Protein AF-A0ABD2NUI9-F1 (afdb_monomer)

pLDDT: mean 76.19, std 21.89, range [30.58, 96.62]

Secondary structure (DSSP, 8-state):
-------S-SEEES-------TT------EEE--SSSSEEEEEEEEEETTEEEEEEEEEE-----EEES-GGGGS-----PPTT--------EEE-SSS------GGGGGS-------------------------

Structure (mmCIF, N/CA/C/O backbone):
data_AF-A0ABD2NUI9-F1
#
_entry.id   AF-A0ABD2NUI9-F1
#
loop_
_atom_site.group_PDB
_atom_site.id
_atom_site.type_symbol
_atom_site.label_atom_id
_atom_site.label_alt_id
_atom_site.label_comp_id
_atom_site.label_asym_id
_atom_site.label_entity_id
_atom_site.label_seq_id
_atom_site.pdbx_PDB_ins_code
_atom_site.Cartn_x
_atom_site.Cartn_y
_atom_site.Cartn_z
_atom_site.occupancy
_atom_site.B_iso_or_equiv
_atom_site.auth_seq_id
_atom_site.auth_comp_id
_atom_site.auth_asym_id
_atom_site.auth_atom_id
_atom_site.pdbx_PDB_model_num
ATOM 1 N N . ILE A 1 1 ? -4.954 -14.868 -10.141 1.00 35.78 1 ILE A N 1
ATOM 2 C CA . ILE A 1 1 ? -3.902 -15.764 -10.672 1.00 35.78 1 ILE A CA 1
ATOM 3 C C . ILE A 1 1 ? -2.615 -15.304 -10.017 1.00 35.78 1 ILE A C 1
ATOM 5 O O . ILE A 1 1 ? -2.268 -14.140 -10.150 1.00 35.78 1 ILE A O 1
ATOM 9 N N . GLU A 1 2 ? -2.056 -16.162 -9.170 1.00 42.25 2 GLU A N 1
ATOM 10 C CA . GLU A 1 2 ? -0.893 -15.906 -8.321 1.00 42.25 2 GLU A CA 1
ATOM 11 C C . GLU A 1 2 ? 0.341 -15.597 -9.171 1.00 42.25 2 GLU A C 1
ATOM 13 O O . GLU A 1 2 ? 0.730 -16.421 -9.996 1.00 42.25 2 GLU A O 1
ATOM 18 N N . ASN A 1 3 ? 1.002 -14.464 -8.930 1.00 38.25 3 ASN A N 1
ATOM 19 C CA . ASN A 1 3 ? 2.409 -14.332 -9.289 1.00 38.25 3 ASN A CA 1
ATOM 20 C C . ASN A 1 3 ? 3.242 -14.565 -8.031 1.00 38.25 3 ASN A C 1
ATOM 22 O O . ASN A 1 3 ? 3.321 -13.738 -7.125 1.00 38.25 3 ASN A O 1
ATOM 26 N N . CYS A 1 4 ? 3.793 -15.781 -7.969 1.00 41.84 4 CYS A N 1
ATOM 27 C CA . CYS A 1 4 ? 4.678 -16.272 -6.929 1.00 41.84 4 CYS A CA 1
ATOM 28 C C . CYS A 1 4 ? 5.772 -15.248 -6.601 1.00 41.84 4 CYS A C 1
ATOM 30 O O . CYS A 1 4 ? 6.617 -14.959 -7.451 1.00 41.84 4 CYS A O 1
ATOM 32 N N . LYS A 1 5 ? 5.838 -14.822 -5.332 1.00 43.72 5 LYS A N 1
ATOM 33 C CA . LYS A 1 5 ? 7.076 -14.344 -4.701 1.00 43.72 5 LYS A CA 1
ATOM 34 C C . LYS A 1 5 ? 8.150 -15.428 -4.876 1.00 43.72 5 LYS A C 1
ATOM 36 O O . LYS A 1 5 ? 8.245 -16.364 -4.088 1.00 43.72 5 LYS A O 1
ATOM 41 N N . LYS A 1 6 ? 8.941 -15.334 -5.941 1.00 40.22 6 LYS A N 1
ATOM 42 C CA . LYS A 1 6 ? 10.189 -16.086 -6.124 1.00 40.22 6 LYS A CA 1
ATOM 43 C C . LYS A 1 6 ? 11.338 -15.087 -6.096 1.00 40.22 6 LYS A C 1
ATOM 45 O O . LYS A 1 6 ? 11.953 -14.789 -7.111 1.00 40.22 6 LYS A O 1
ATOM 50 N N . GLY A 1 7 ? 11.585 -14.546 -4.911 1.00 50.47 7 GLY A N 1
ATOM 51 C CA . GLY A 1 7 ? 12.704 -13.660 -4.636 1.00 50.47 7 GLY A CA 1
ATOM 52 C C . GLY A 1 7 ? 12.790 -13.376 -3.143 1.00 50.47 7 GLY A C 1
ATOM 53 O O . GLY A 1 7 ? 11.766 -13.227 -2.484 1.00 50.47 7 GLY A O 1
ATOM 54 N N . THR A 1 8 ? 14.012 -13.332 -2.615 1.00 60.19 8 THR A N 1
ATOM 55 C CA . THR A 1 8 ? 14.329 -12.816 -1.270 1.00 60.19 8 THR A CA 1
ATOM 56 C C . THR A 1 8 ? 14.445 -11.289 -1.254 1.00 60.19 8 THR A C 1
ATOM 58 O O . THR A 1 8 ? 14.823 -10.716 -0.240 1.00 60.19 8 THR A O 1
ATOM 61 N N . SER A 1 9 ? 14.198 -10.641 -2.395 1.00 79.06 9 SER A N 1
ATOM 62 C CA . SER A 1 9 ? 14.204 -9.191 -2.536 1.00 79.06 9 SER A CA 1
ATOM 63 C C . SER A 1 9 ? 12.835 -8.621 -2.175 1.00 79.06 9 SER A C 1
ATOM 65 O O . SER A 1 9 ? 11.799 -9.191 -2.522 1.00 79.06 9 SER A O 1
ATOM 67 N N . GLU A 1 10 ? 12.847 -7.471 -1.504 1.00 88.75 10 GLU A N 1
ATOM 68 C CA . GLU A 1 10 ? 11.640 -6.690 -1.227 1.00 88.75 10 GLU A CA 1
ATOM 69 C C . GLU A 1 10 ? 11.258 -5.769 -2.390 1.00 88.75 10 GLU A C 1
ATOM 71 O O . GLU A 1 10 ? 10.193 -5.153 -2.354 1.00 88.75 10 GLU A O 1
ATOM 76 N N . PHE A 1 11 ? 12.097 -5.694 -3.427 1.00 91.19 11 PHE A N 1
ATOM 77 C CA . PHE A 1 11 ? 11.774 -5.075 -4.703 1.00 91.19 11 PHE A CA 1
ATOM 78 C C . PHE A 1 11 ? 11.427 -6.150 -5.728 1.00 91.19 11 PHE A C 1
ATOM 80 O O . PHE A 1 11 ? 12.137 -7.143 -5.888 1.00 91.19 11 PHE A O 1
ATOM 87 N N . PHE A 1 12 ? 10.345 -5.959 -6.471 1.00 87.69 12 PHE A N 1
ATOM 88 C CA . PHE A 1 12 ? 9.984 -6.896 -7.528 1.00 87.69 12 PHE A CA 1
ATOM 89 C C . PHE A 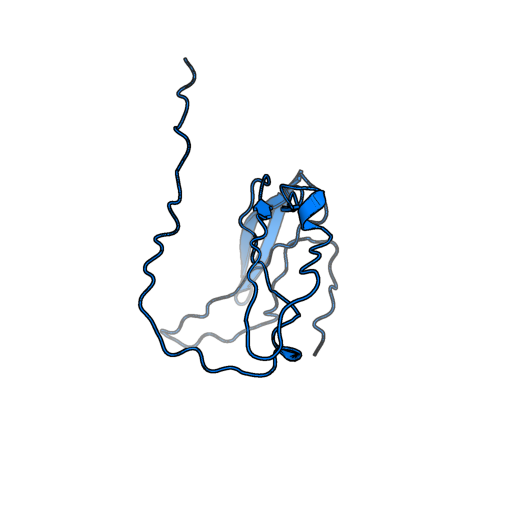1 12 ? 9.357 -6.195 -8.723 1.00 87.69 12 PHE A C 1
ATOM 91 O O . PHE A 1 12 ? 8.766 -5.123 -8.620 1.00 87.69 12 PHE A O 1
ATOM 98 N N . VAL A 1 13 ? 9.516 -6.825 -9.881 1.00 87.50 13 VAL A N 1
ATOM 99 C CA . VAL A 1 13 ? 9.013 -6.363 -11.171 1.00 87.50 13 VAL A CA 1
ATOM 100 C C . VAL A 1 13 ? 8.207 -7.506 -11.762 1.00 87.50 13 VAL A C 1
ATOM 102 O O . VAL A 1 13 ? 8.707 -8.629 -11.836 1.00 87.50 13 VAL A O 1
ATOM 105 N N . ASP A 1 14 ? 6.969 -7.238 -12.173 1.00 84.12 14 ASP A N 1
ATOM 106 C CA . ASP A 1 14 ? 6.107 -8.278 -12.757 1.00 84.12 14 ASP A CA 1
ATOM 107 C C . ASP A 1 14 ? 6.328 -8.461 -14.274 1.00 84.12 14 ASP A C 1
ATOM 109 O O . ASP A 1 14 ? 5.776 -9.347 -14.926 1.00 84.12 14 ASP A O 1
ATOM 113 N N . LEU A 1 15 ? 7.193 -7.635 -14.863 1.00 83.44 15 LEU A N 1
ATOM 114 C CA . LEU A 1 15 ? 7.569 -7.720 -16.265 1.00 83.44 15 LEU A CA 1
ATOM 115 C C . LEU A 1 15 ? 8.811 -8.597 -16.461 1.00 83.44 15 LEU A C 1
ATOM 117 O O . LEU A 1 15 ? 9.911 -8.244 -16.044 1.00 83.44 15 LEU A O 1
ATOM 121 N N . ARG A 1 16 ? 8.649 -9.718 -17.173 1.00 83.50 16 ARG A N 1
ATOM 122 C CA . ARG A 1 16 ? 9.768 -10.619 -17.516 1.00 83.50 16 ARG A CA 1
ATOM 123 C C . ARG A 1 16 ? 10.513 -10.211 -18.788 1.00 83.50 16 ARG A C 1
ATOM 125 O O . ARG A 1 16 ? 11.730 -10.336 -18.852 1.00 83.50 16 ARG A O 1
ATOM 132 N N . SER A 1 17 ? 9.786 -9.752 -19.803 1.00 87.38 17 SER A N 1
ATOM 133 C CA . SER A 1 17 ? 10.327 -9.287 -21.085 1.00 87.38 17 SER A CA 1
ATOM 134 C C . SER A 1 17 ? 9.275 -8.467 -21.826 1.00 87.38 17 SER A C 1
ATOM 136 O O . SER A 1 17 ? 8.087 -8.769 -21.713 1.00 87.38 17 SER A O 1
ATOM 138 N N . ALA A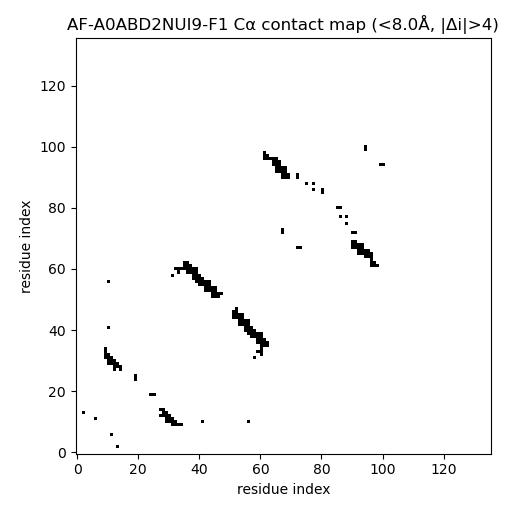 1 18 ? 9.700 -7.491 -22.624 1.00 87.94 18 ALA A N 1
ATOM 139 C CA . ALA A 1 18 ? 8.820 -6.730 -23.506 1.00 87.94 18 ALA A CA 1
ATOM 140 C C . ALA A 1 18 ? 9.528 -6.365 -24.814 1.00 87.94 18 ALA A C 1
ATOM 142 O O . ALA A 1 18 ? 10.740 -6.153 -24.830 1.00 87.94 18 ALA A O 1
ATOM 143 N N . GLU A 1 19 ? 8.752 -6.251 -25.889 1.00 89.94 19 GLU A N 1
ATOM 144 C CA . GLU A 1 19 ? 9.188 -5.667 -27.155 1.00 89.94 19 GLU A CA 1
ATOM 145 C C . GLU A 1 19 ? 8.722 -4.209 -27.228 1.00 89.94 19 GLU A C 1
ATOM 147 O O . GLU A 1 19 ? 7.578 -3.891 -26.896 1.00 89.94 19 GLU A O 1
ATOM 152 N N . VAL A 1 20 ? 9.613 -3.313 -27.655 1.00 90.81 20 VAL A N 1
ATOM 153 C CA . VAL A 1 20 ? 9.321 -1.883 -27.787 1.00 90.81 20 VAL A CA 1
ATOM 154 C C . VAL A 1 20 ? 9.537 -1.477 -29.236 1.00 90.81 20 VAL A C 1
ATOM 156 O O . VAL A 1 20 ? 10.662 -1.438 -29.728 1.00 90.81 20 VAL A O 1
ATOM 159 N N . ASN A 1 21 ? 8.435 -1.177 -29.919 1.00 94.62 21 ASN A N 1
ATOM 160 C CA . ASN A 1 21 ? 8.455 -0.760 -31.317 1.00 94.62 21 ASN A CA 1
ATOM 161 C C . ASN A 1 21 ? 9.099 0.627 -31.502 1.00 94.62 21 ASN A C 1
ATOM 163 O O . ASN A 1 21 ? 9.105 1.437 -30.568 1.00 94.62 21 ASN A O 1
ATOM 167 N N . PRO A 1 22 ? 9.577 0.957 -32.719 1.00 94.88 22 PRO A N 1
ATOM 168 C CA . PRO A 1 22 ? 10.091 2.289 -33.020 1.00 94.88 22 PRO A CA 1
ATOM 169 C C . PRO A 1 22 ? 9.096 3.389 -32.630 1.00 94.88 22 PRO A C 1
ATOM 171 O O . PRO A 1 22 ? 7.900 3.294 -32.913 1.00 94.88 22 PRO A O 1
ATOM 174 N N . ASN A 1 23 ? 9.600 4.447 -31.991 1.00 95.38 23 ASN A N 1
ATOM 175 C CA . ASN A 1 23 ? 8.811 5.582 -31.491 1.00 95.38 23 ASN A CA 1
ATOM 176 C C . ASN A 1 23 ? 7.731 5.213 -30.454 1.00 95.38 23 ASN A C 1
ATOM 178 O O . ASN A 1 23 ? 6.778 5.972 -30.259 1.00 95.38 23 ASN A O 1
ATOM 182 N N . LYS A 1 24 ? 7.852 4.056 -29.795 1.00 96.62 24 LYS A N 1
ATOM 183 C CA . LYS A 1 24 ? 7.014 3.663 -28.658 1.00 96.62 24 LYS A CA 1
ATOM 184 C C . LYS A 1 24 ? 7.841 3.603 -27.380 1.00 96.62 24 LYS A C 1
ATOM 186 O O . LYS A 1 24 ? 9.063 3.500 -27.409 1.00 96.62 24 LYS A O 1
ATOM 191 N N . SER A 1 25 ? 7.146 3.673 -26.257 1.00 91.50 25 SER A N 1
ATOM 192 C CA . SER A 1 25 ? 7.694 3.489 -24.921 1.00 91.50 25 SER A CA 1
ATOM 193 C C . SER A 1 25 ? 6.834 2.487 -24.162 1.00 91.50 25 SER A C 1
ATOM 195 O O . SER A 1 25 ? 5.668 2.265 -24.494 1.00 91.50 25 SER A O 1
ATOM 197 N N . ILE A 1 26 ? 7.432 1.878 -23.147 1.00 91.25 26 ILE A N 1
ATOM 198 C CA . ILE A 1 26 ? 6.752 1.027 -22.178 1.00 91.25 26 ILE A CA 1
ATOM 199 C C . ILE A 1 26 ? 7.042 1.574 -20.783 1.00 91.25 26 ILE A C 1
ATOM 201 O O . ILE A 1 26 ? 8.165 1.997 -20.505 1.00 91.25 26 ILE A O 1
ATOM 205 N N . SER A 1 27 ? 6.032 1.562 -19.922 1.00 89.81 27 SER A N 1
ATOM 206 C CA . SER A 1 27 ? 6.194 1.808 -18.491 1.00 89.81 27 SER A CA 1
ATOM 207 C C . SER A 1 27 ? 6.335 0.471 -17.777 1.00 89.81 27 SER A C 1
ATOM 209 O O . SER A 1 27 ? 5.584 -0.462 -18.058 1.00 89.81 27 SER A O 1
ATOM 211 N N . ILE A 1 28 ? 7.313 0.377 -16.881 1.00 86.56 28 ILE A N 1
ATOM 212 C CA . ILE A 1 28 ? 7.565 -0.817 -16.077 1.00 86.56 28 ILE A CA 1
ATOM 213 C C . ILE A 1 28 ? 7.317 -0.444 -14.626 1.00 86.56 28 ILE A C 1
ATOM 215 O O . ILE A 1 28 ? 8.016 0.412 -14.084 1.00 86.56 28 ILE A O 1
ATOM 219 N N . ASP A 1 29 ? 6.350 -1.109 -14.009 1.00 90.19 29 ASP A N 1
ATOM 220 C CA . ASP A 1 29 ? 6.054 -0.908 -12.600 1.00 90.19 29 ASP A CA 1
ATOM 221 C C . ASP A 1 29 ? 7.039 -1.706 -11.742 1.00 90.19 29 ASP A C 1
ATOM 223 O O . ASP A 1 29 ? 7.257 -2.907 -11.941 1.00 90.19 29 ASP A O 1
ATOM 227 N N . ILE A 1 30 ? 7.653 -1.009 -10.790 1.00 90.12 30 ILE A N 1
ATOM 228 C CA . ILE A 1 30 ? 8.541 -1.584 -9.784 1.00 90.12 30 ILE A CA 1
ATOM 229 C C . ILE A 1 30 ? 7.814 -1.498 -8.451 1.00 90.12 30 ILE A C 1
ATOM 231 O O . ILE A 1 30 ? 7.434 -0.415 -8.006 1.00 90.12 30 ILE A O 1
ATOM 235 N N . PHE A 1 31 ? 7.644 -2.643 -7.808 1.00 91.81 31 PHE A N 1
ATOM 236 C CA . PHE A 1 31 ? 6.965 -2.757 -6.530 1.00 91.81 31 PHE A CA 1
ATOM 237 C C . PHE A 1 31 ? 7.976 -2.880 -5.397 1.00 91.81 31 PHE A C 1
ATOM 239 O O . PHE A 1 31 ? 9.038 -3.481 -5.559 1.00 91.81 31 PHE A O 1
ATOM 246 N N . PHE A 1 32 ? 7.618 -2.331 -4.239 1.00 92.62 32 PHE A N 1
ATOM 247 C CA . PHE A 1 32 ? 8.400 -2.397 -3.010 1.00 92.62 32 PHE A CA 1
ATOM 248 C C . PHE A 1 32 ? 7.506 -2.879 -1.863 1.00 92.62 32 PHE A C 1
ATOM 250 O O . PHE A 1 32 ? 6.469 -2.278 -1.592 1.00 92.62 32 PHE A O 1
ATOM 257 N N . SER A 1 33 ? 7.891 -3.974 -1.208 1.00 91.38 33 SER A N 1
ATOM 258 C CA . SER A 1 33 ? 7.120 -4.634 -0.146 1.00 91.38 33 SER A CA 1
ATOM 259 C C . SER A 1 33 ? 8.016 -4.962 1.058 1.00 91.38 33 SER A C 1
ATOM 261 O O . SER A 1 33 ? 8.248 -6.139 1.320 1.00 91.38 33 SER A O 1
ATOM 263 N N . PRO A 1 34 ? 8.516 -3.965 1.808 1.00 92.62 34 PRO A N 1
ATOM 264 C CA . PRO A 1 34 ? 9.438 -4.194 2.919 1.00 92.62 34 PRO A CA 1
ATOM 265 C C . PRO A 1 34 ? 8.829 -5.079 4.014 1.00 92.62 34 PRO A C 1
ATOM 267 O O . PRO A 1 34 ? 7.669 -4.918 4.387 1.00 92.62 34 PRO A O 1
ATOM 270 N N . THR A 1 35 ? 9.635 -5.986 4.563 1.00 89.88 35 THR A N 1
ATOM 271 C CA . THR A 1 35 ? 9.261 -6.892 5.666 1.00 89.88 35 THR A CA 1
ATOM 272 C C . THR A 1 35 ? 9.718 -6.402 7.038 1.00 89.88 35 THR A C 1
ATOM 274 O O . THR A 1 35 ? 9.179 -6.823 8.059 1.00 89.88 35 THR A O 1
ATOM 277 N N . GLU A 1 36 ? 10.691 -5.492 7.076 1.00 91.94 36 GLU A N 1
ATOM 278 C CA . GLU A 1 36 ? 11.277 -4.939 8.291 1.00 91.94 36 GLU A CA 1
ATOM 279 C C . GLU A 1 36 ? 11.373 -3.413 8.203 1.00 91.94 36 GLU A C 1
ATOM 281 O O . GLU A 1 36 ? 11.494 -2.828 7.124 1.00 91.94 36 GLU A O 1
ATOM 286 N N . SER A 1 37 ? 11.387 -2.758 9.365 1.00 93.50 37 SER A N 1
ATOM 287 C CA . SER A 1 37 ? 11.559 -1.310 9.459 1.00 93.50 37 SER A CA 1
ATOM 288 C C . SER A 1 37 ? 13.029 -0.905 9.301 1.00 93.50 37 SER A C 1
ATOM 290 O O . SER A 1 37 ? 13.729 -0.671 10.289 1.00 93.50 37 SER A O 1
ATOM 292 N N . LYS A 1 38 ? 13.523 -0.848 8.061 1.00 94.31 38 LYS A N 1
ATOM 293 C CA . LYS A 1 38 ? 14.907 -0.466 7.743 1.00 94.31 38 LYS A CA 1
ATOM 294 C C . LYS A 1 38 ? 15.041 0.157 6.357 1.00 94.31 38 LYS A C 1
ATOM 296 O O . LYS A 1 38 ? 14.110 0.156 5.557 1.00 94.31 38 LYS A O 1
ATOM 301 N N . ARG A 1 39 ? 16.239 0.664 6.056 1.00 95.06 39 ARG A N 1
ATOM 302 C CA . ARG A 1 39 ? 16.607 1.087 4.700 1.00 95.06 39 ARG A CA 1
ATOM 303 C C . ARG A 1 39 ? 16.954 -0.128 3.843 1.00 95.06 39 ARG A C 1
ATOM 305 O O . ARG A 1 39 ? 17.707 -0.997 4.277 1.00 95.06 39 ARG A O 1
ATOM 312 N N . TYR A 1 40 ? 16.433 -0.135 2.626 1.00 94.88 40 TYR A N 1
ATOM 313 C CA . TYR A 1 40 ? 16.704 -1.116 1.589 1.00 94.88 40 TYR A CA 1
ATOM 314 C C . TYR A 1 40 ? 17.425 -0.430 0.433 1.0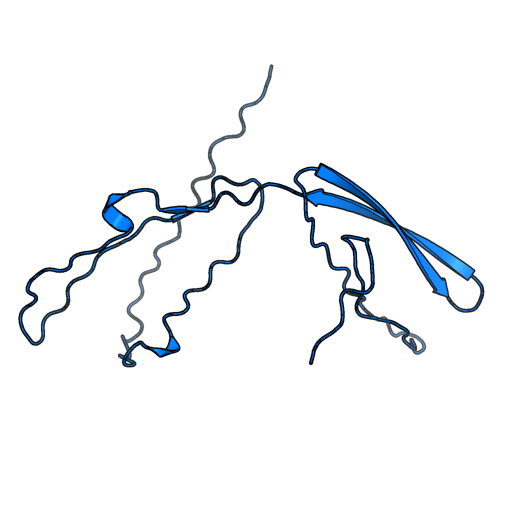0 94.88 40 TYR A C 1
ATOM 316 O O . TYR A 1 40 ? 17.029 0.650 -0.011 1.00 94.88 40 TYR A O 1
ATOM 324 N N . GLU A 1 41 ? 18.482 -1.076 -0.044 1.00 94.81 41 GLU A N 1
ATOM 325 C CA . GLU A 1 41 ? 19.246 -0.654 -1.208 1.00 94.81 41 GLU A CA 1
ATOM 326 C C . GLU A 1 41 ? 19.525 -1.879 -2.071 1.00 94.81 41 G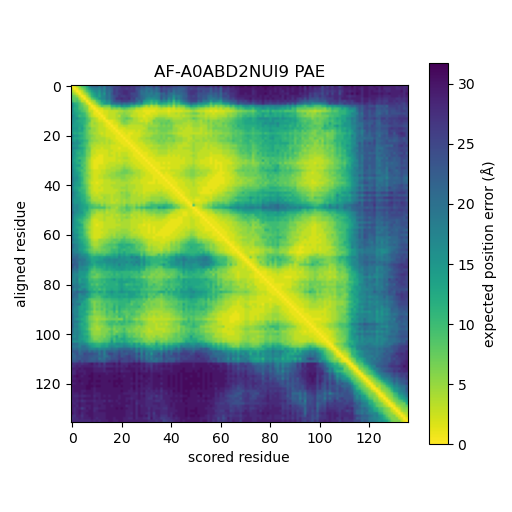LU A C 1
ATOM 328 O O . GLU A 1 41 ? 20.108 -2.856 -1.603 1.00 94.81 41 GLU A O 1
ATOM 333 N N . GLU A 1 42 ? 19.102 -1.823 -3.330 1.00 92.00 42 GLU A N 1
ATOM 334 C CA . GLU A 1 42 ? 19.295 -2.909 -4.285 1.00 92.00 42 GLU A CA 1
ATOM 335 C C . GLU A 1 42 ? 19.584 -2.355 -5.680 1.00 92.00 42 GLU A C 1
ATOM 337 O O . GLU A 1 42 ? 19.337 -1.186 -5.971 1.00 92.00 42 GLU A O 1
ATOM 342 N N . THR A 1 43 ? 20.156 -3.174 -6.558 1.00 90.69 43 THR A N 1
ATOM 343 C CA . THR A 1 43 ? 20.360 -2.820 -7.964 1.00 90.69 43 THR A CA 1
ATOM 344 C C . THR A 1 43 ? 19.725 -3.876 -8.849 1.00 90.69 43 THR A C 1
ATOM 346 O O . THR A 1 43 ? 20.123 -5.037 -8.807 1.00 90.69 43 THR A O 1
ATOM 349 N N . ILE A 1 44 ? 18.771 -3.459 -9.681 1.00 87.50 44 ILE A N 1
ATOM 350 C CA . ILE A 1 44 ? 18.177 -4.311 -10.713 1.00 87.50 44 ILE A CA 1
ATOM 351 C C . ILE A 1 44 ? 18.888 -4.038 -12.038 1.00 87.50 44 ILE A C 1
ATOM 353 O O . ILE A 1 44 ? 19.111 -2.885 -12.411 1.00 87.50 44 ILE A O 1
ATOM 357 N N . SER A 1 45 ? 19.236 -5.101 -12.760 1.00 87.25 45 SER A N 1
ATOM 358 C CA . SER A 1 45 ? 19.834 -5.020 -14.094 1.00 87.25 45 SER A CA 1
ATOM 359 C C . SER A 1 45 ? 18.807 -5.372 -15.169 1.00 87.25 45 SER A C 1
ATOM 361 O O . SER A 1 45 ? 18.304 -6.493 -15.203 1.00 87.25 45 SER A O 1
ATOM 363 N N . PHE A 1 46 ? 18.561 -4.453 -16.096 1.00 85.12 46 PHE A N 1
ATOM 364 C CA . PHE A 1 46 ? 17.804 -4.700 -17.320 1.00 85.12 46 PHE A CA 1
ATOM 365 C C . PHE A 1 46 ? 18.759 -5.103 -18.437 1.00 85.12 46 PHE A C 1
ATOM 367 O O . PHE A 1 46 ? 19.815 -4.492 -18.610 1.00 85.12 46 PHE A O 1
ATOM 374 N N . LEU A 1 47 ? 18.389 -6.119 -19.212 1.00 86.19 47 LEU A N 1
ATOM 375 C CA . LEU A 1 47 ? 19.127 -6.505 -20.408 1.00 86.19 47 LEU A CA 1
ATOM 376 C C . LEU A 1 47 ? 18.441 -5.898 -21.633 1.00 86.19 47 LEU A C 1
ATOM 378 O O . LEU A 1 47 ? 17.314 -6.259 -21.960 1.00 86.19 47 LEU A O 1
ATOM 382 N N . VAL A 1 48 ? 19.127 -4.978 -22.307 1.00 86.19 48 VAL A N 1
ATOM 383 C CA . VAL A 1 48 ? 18.668 -4.367 -23.557 1.00 86.19 48 VAL A CA 1
ATOM 384 C C . VAL A 1 48 ? 19.562 -4.897 -24.672 1.00 86.19 48 VAL A C 1
ATOM 386 O O . VAL A 1 48 ? 20.714 -4.479 -24.814 1.00 86.19 48 VAL A O 1
ATOM 389 N N . TYR A 1 49 ? 19.044 -5.870 -25.426 1.00 83.25 49 TYR A N 1
ATOM 390 C CA . TYR A 1 49 ? 19.822 -6.721 -26.334 1.00 83.25 49 TYR A CA 1
ATOM 391 C C . TYR A 1 49 ? 20.974 -7.431 -25.599 1.00 83.25 49 TYR A C 1
ATOM 393 O O . TYR A 1 49 ? 20.733 -8.404 -24.892 1.00 83.25 49 TYR A O 1
ATOM 401 N N . SER A 1 50 ? 22.205 -6.926 -25.718 1.00 86.06 50 SER A N 1
ATOM 402 C CA . SER A 1 50 ? 23.404 -7.473 -25.057 1.00 86.06 50 SER A CA 1
ATOM 403 C C . SER A 1 50 ? 23.988 -6.542 -23.989 1.00 86.06 50 SER A C 1
ATOM 405 O O . SER A 1 50 ? 24.995 -6.878 -23.367 1.00 86.06 50 SER A O 1
ATOM 407 N N . ASN A 1 51 ? 23.379 -5.374 -23.765 1.00 88.06 51 ASN A N 1
ATOM 408 C CA . ASN A 1 51 ? 23.859 -4.384 -22.804 1.00 88.06 51 ASN A CA 1
ATOM 409 C C . ASN A 1 51 ? 23.075 -4.469 -21.497 1.00 88.06 51 ASN A C 1
ATOM 411 O O . ASN A 1 51 ? 21.844 -4.520 -21.502 1.00 88.06 51 ASN A O 1
ATOM 415 N N . LYS A 1 52 ? 23.790 -4.442 -20.370 1.00 90.44 52 LYS A N 1
ATOM 416 C CA . LYS A 1 52 ? 23.183 -4.369 -19.039 1.00 90.44 52 LYS A CA 1
ATOM 417 C C . LYS A 1 52 ? 23.027 -2.913 -18.617 1.00 90.44 52 LYS A C 1
ATOM 419 O O . LYS A 1 52 ? 24.008 -2.176 -18.562 1.00 90.44 52 LYS A O 1
ATOM 424 N N . VAL A 1 53 ? 21.803 -2.527 -18.283 1.00 89.81 53 VAL A N 1
ATOM 425 C CA . VAL A 1 53 ? 21.462 -1.230 -17.698 1.00 89.81 53 VAL A CA 1
ATOM 426 C C . VAL A 1 53 ? 21.103 -1.456 -16.238 1.00 89.81 53 VAL A C 1
ATOM 428 O O . VAL A 1 53 ? 20.188 -2.216 -15.941 1.00 89.81 53 VAL A O 1
ATOM 431 N N . ASN A 1 54 ? 21.821 -0.810 -15.325 1.00 90.69 54 ASN A N 1
ATOM 432 C CA . ASN A 1 54 ? 21.603 -0.963 -13.890 1.00 90.69 54 ASN A CA 1
ATOM 433 C C . ASN A 1 54 ? 20.764 0.193 -13.352 1.00 90.69 54 ASN A C 1
ATOM 435 O O . ASN A 1 54 ? 21.069 1.357 -13.615 1.00 90.69 54 ASN A O 1
ATOM 439 N N . ILE A 1 55 ? 19.750 -0.134 -12.559 1.00 90.38 55 ILE A N 1
ATOM 440 C CA . ILE A 1 55 ? 18.918 0.826 -11.840 1.00 90.38 55 ILE A CA 1
ATOM 441 C C . ILE A 1 55 ? 19.073 0.556 -10.351 1.00 90.38 55 ILE A C 1
ATOM 443 O O . ILE A 1 55 ? 18.806 -0.547 -9.874 1.00 90.38 55 ILE A O 1
ATOM 447 N N . LYS A 1 56 ? 19.515 1.580 -9.624 1.00 93.44 56 LYS A N 1
ATOM 448 C CA . LYS A 1 56 ? 19.611 1.549 -8.169 1.00 93.44 56 LYS A CA 1
ATOM 449 C C . LYS A 1 56 ? 18.243 1.862 -7.570 1.00 93.44 56 LYS A C 1
ATOM 451 O O . LYS A 1 56 ? 17.652 2.891 -7.892 1.00 93.44 56 LYS A O 1
ATOM 456 N N . LEU A 1 57 ? 17.768 0.988 -6.695 1.00 94.19 57 LEU A N 1
ATOM 457 C CA . LEU A 1 57 ? 16.518 1.123 -5.964 1.00 94.19 57 LEU A CA 1
ATOM 458 C C . LEU A 1 57 ? 16.811 1.415 -4.500 1.00 94.19 57 LEU A C 1
ATOM 460 O O . LEU A 1 57 ? 17.682 0.796 -3.888 1.00 94.19 57 LEU A O 1
ATOM 464 N N . LEU A 1 58 ? 16.074 2.376 -3.959 1.00 95.19 58 LEU A N 1
ATOM 465 C CA . LEU A 1 58 ? 16.159 2.805 -2.574 1.00 95.19 58 LEU A CA 1
ATOM 466 C C . LEU A 1 58 ? 14.751 2.833 -1.996 1.00 95.19 58 LEU A C 1
ATOM 468 O O . LEU A 1 58 ? 13.830 3.354 -2.625 1.00 95.19 58 LEU A O 1
ATOM 472 N N . GLY A 1 59 ? 14.595 2.288 -0.797 1.00 93.81 59 GLY A N 1
ATOM 473 C CA . GLY A 1 59 ? 13.317 2.238 -0.097 1.00 93.81 59 GLY A CA 1
ATOM 474 C C . GLY A 1 59 ? 13.529 2.204 1.407 1.00 93.81 59 GLY A C 1
ATOM 475 O O . GLY A 1 59 ? 14.595 1.823 1.890 1.00 93.81 59 GLY A O 1
ATOM 476 N N . ILE A 1 60 ? 12.524 2.626 2.164 1.00 94.44 60 ILE A N 1
ATOM 477 C CA . ILE A 1 60 ? 12.539 2.553 3.624 1.00 94.44 60 ILE A CA 1
ATOM 478 C C . ILE A 1 60 ? 11.276 1.818 4.047 1.00 94.44 60 ILE A C 1
ATOM 480 O O . ILE A 1 60 ? 10.171 2.262 3.744 1.00 94.44 60 ILE A O 1
ATOM 484 N N . GLY A 1 61 ? 11.449 0.679 4.710 1.00 93.50 61 GLY A N 1
ATOM 485 C CA . GLY A 1 61 ? 10.371 0.054 5.457 1.00 93.50 61 GLY A CA 1
ATOM 486 C C . GLY A 1 61 ? 10.150 0.817 6.753 1.00 93.50 61 GLY A C 1
ATOM 487 O O . GLY A 1 61 ? 11.114 1.137 7.448 1.00 93.50 61 GLY A O 1
ATOM 488 N N . VAL A 1 62 ? 8.890 1.099 7.065 1.00 93.25 62 VAL A N 1
ATOM 489 C CA . VAL A 1 62 ? 8.453 1.758 8.302 1.00 93.25 62 VAL A CA 1
ATOM 490 C C . VAL A 1 62 ? 7.378 0.891 8.960 1.00 93.25 62 VAL A C 1
ATOM 492 O O . VAL A 1 62 ? 6.691 0.145 8.255 1.00 93.25 62 VAL A O 1
ATOM 495 N N . PRO A 1 63 ? 7.229 0.922 10.294 1.00 90.75 63 PRO A N 1
ATOM 496 C CA . PRO A 1 63 ? 6.220 0.118 10.965 1.00 90.75 63 PRO A CA 1
ATOM 497 C C . PRO A 1 63 ? 4.808 0.569 10.578 1.00 90.75 63 PRO A C 1
ATOM 499 O O . PRO A 1 63 ? 4.541 1.755 10.376 1.00 90.75 63 PRO A O 1
ATOM 502 N N . LEU A 1 64 ? 3.883 -0.390 10.532 1.00 89.06 64 LEU A N 1
ATOM 503 C CA . LEU A 1 64 ? 2.460 -0.098 10.424 1.00 89.06 64 LEU A CA 1
ATOM 504 C C . LEU A 1 64 ? 1.957 0.418 11.776 1.00 89.06 64 LEU A C 1
ATOM 506 O O . LEU A 1 64 ? 1.969 -0.324 12.756 1.00 89.06 64 LEU A O 1
ATOM 510 N N . ALA A 1 65 ? 1.492 1.663 11.819 1.00 90.81 65 ALA A N 1
ATOM 511 C CA . ALA A 1 65 ? 0.978 2.288 13.035 1.00 90.81 65 ALA A CA 1
ATOM 512 C C . ALA A 1 65 ? -0.409 2.890 12.775 1.00 90.81 65 ALA A C 1
ATOM 514 O O . ALA A 1 65 ? -0.582 4.097 12.627 1.00 90.81 65 ALA A O 1
ATOM 515 N N . LEU A 1 66 ? -1.402 2.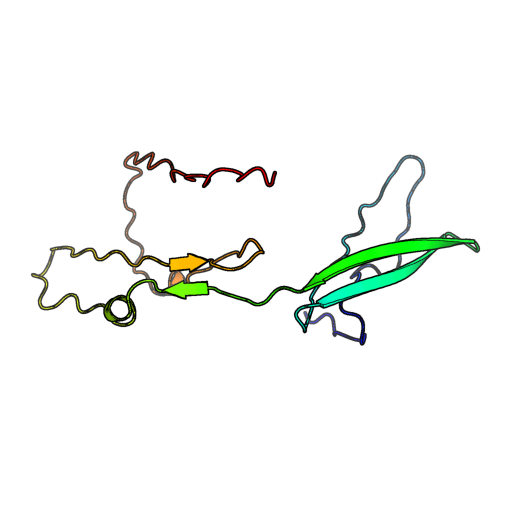006 12.665 1.00 90.19 66 LEU A N 1
ATOM 516 C CA . LEU A 1 66 ? -2.806 2.362 12.485 1.00 90.19 66 LEU A CA 1
ATOM 517 C C . LEU A 1 66 ? -3.601 1.920 13.715 1.00 90.19 66 LEU A C 1
ATOM 519 O O . LEU A 1 66 ? -3.612 0.737 14.057 1.00 90.19 66 LEU A O 1
ATOM 523 N N . GLU A 1 67 ? -4.289 2.858 14.360 1.00 89.88 67 GLU A N 1
ATOM 524 C CA . GLU A 1 67 ? -4.983 2.611 15.623 1.00 89.88 67 GLU A CA 1
ATOM 525 C C . GLU A 1 67 ? -6.374 3.252 15.654 1.00 89.88 67 GLU A C 1
ATOM 527 O O . GLU A 1 67 ? -6.618 4.306 15.067 1.00 89.88 67 GLU A O 1
ATOM 532 N N . VAL A 1 68 ? -7.300 2.621 16.380 1.00 89.31 68 VAL A N 1
ATOM 533 C CA . VAL A 1 68 ? -8.573 3.250 16.760 1.00 89.31 68 VAL A CA 1
ATOM 534 C C . VAL A 1 68 ? -8.314 4.110 17.992 1.00 89.31 68 VAL A C 1
ATOM 536 O O . VAL A 1 68 ? -7.897 3.580 19.022 1.00 89.31 68 VAL A O 1
ATOM 539 N N . LEU A 1 69 ? -8.569 5.417 17.887 1.00 85.69 69 LEU A N 1
ATOM 540 C CA . LEU A 1 69 ? -8.176 6.410 18.893 1.00 85.69 69 LEU A CA 1
ATOM 541 C C . LEU A 1 69 ? -8.753 6.111 20.284 1.00 85.69 69 LEU A C 1
ATOM 543 O O . LEU A 1 69 ? -8.081 6.276 21.298 1.00 85.69 69 LEU A O 1
ATOM 547 N N . SER A 1 70 ? -10.014 5.692 20.332 1.00 85.44 70 SER A N 1
ATOM 548 C CA . SER A 1 70 ? -10.721 5.394 21.572 1.00 85.44 70 SER A CA 1
ATOM 549 C C . SER A 1 70 ? -10.904 3.890 21.720 1.00 85.44 70 SER A C 1
ATOM 551 O O . SER A 1 70 ? -11.456 3.224 20.846 1.00 85.44 70 SER A O 1
ATOM 553 N N . LEU A 1 71 ? -10.504 3.340 22.869 1.00 77.38 71 LEU A N 1
ATOM 554 C CA . LEU A 1 71 ? -10.753 1.929 23.181 1.00 77.38 71 LEU A CA 1
ATOM 555 C C . LEU A 1 71 ? -12.251 1.601 23.209 1.00 77.38 71 LEU A C 1
ATOM 557 O O . LEU A 1 71 ? -12.629 0.488 22.848 1.00 77.38 71 LEU A O 1
ATOM 561 N N . ASN A 1 72 ? -13.095 2.573 23.569 1.00 80.38 72 ASN A N 1
ATOM 562 C CA . ASN A 1 72 ? -14.548 2.413 23.554 1.00 80.38 72 ASN A CA 1
ATOM 563 C C . ASN A 1 72 ? -15.095 2.276 22.126 1.00 80.38 72 ASN A C 1
ATOM 565 O O . ASN A 1 72 ? -16.131 1.655 21.932 1.00 80.38 72 ASN A O 1
ATOM 569 N N . ASP A 1 73 ? -14.380 2.776 21.117 1.00 83.12 73 ASP A N 1
ATOM 570 C CA . ASP A 1 73 ? -14.812 2.693 19.719 1.00 83.12 73 ASP A CA 1
ATOM 571 C C . ASP A 1 73 ? -14.491 1.327 19.088 1.00 83.12 73 ASP A C 1
ATOM 573 O O . ASP A 1 73 ? -14.945 1.030 17.982 1.00 83.12 73 ASP A O 1
ATOM 577 N N . LYS A 1 74 ? -13.754 0.454 19.795 1.00 82.94 74 LYS A N 1
ATOM 578 C CA . LYS A 1 74 ? -13.544 -0.944 19.378 1.00 82.94 74 LYS A CA 1
ATOM 579 C C . LYS A 1 74 ? -14.826 -1.776 19.473 1.00 82.94 74 LYS A C 1
ATOM 581 O O . LYS A 1 74 ? -14.937 -2.791 18.791 1.00 82.94 74 LYS A O 1
ATOM 586 N N . CYS A 1 75 ? -15.777 -1.361 20.312 1.00 85.12 75 CYS A N 1
ATOM 587 C CA . CYS A 1 75 ? -17.087 -1.987 20.443 1.00 85.12 75 CYS A CA 1
ATOM 588 C C . CYS A 1 75 ? -18.168 -0.905 20.531 1.00 85.12 75 CYS A C 1
ATOM 590 O O . CYS A 1 75 ? -18.353 -0.277 21.570 1.00 85.12 75 CYS A O 1
ATOM 592 N N . LEU A 1 76 ? -18.897 -0.693 19.435 1.00 87.56 76 LEU A N 1
ATOM 593 C CA . LEU A 1 76 ? -19.985 0.279 19.394 1.00 87.56 76 LEU A CA 1
ATOM 594 C C . LEU A 1 76 ? -21.313 -0.382 19.757 1.00 87.56 76 LEU A C 1
ATOM 596 O O . LEU A 1 76 ? -21.909 -1.082 18.937 1.00 87.56 76 LEU A O 1
ATOM 600 N N . ASP A 1 77 ? -21.808 -0.096 20.959 1.00 88.88 77 ASP A N 1
ATOM 601 C CA . ASP A 1 77 ? -23.186 -0.403 21.331 1.00 88.88 77 ASP A CA 1
ATOM 602 C C . ASP A 1 77 ? -24.121 0.750 20.920 1.00 88.88 77 ASP A C 1
ATOM 604 O O . ASP A 1 77 ? -23.970 1.910 21.325 1.00 88.88 77 ASP A O 1
ATOM 608 N N . PHE A 1 78 ? -25.100 0.429 20.079 1.00 91.06 78 PHE A N 1
ATOM 609 C CA . PHE A 1 78 ? -26.137 1.365 19.644 1.00 91.06 78 PHE A CA 1
ATOM 610 C C . PHE A 1 78 ? -27.354 1.366 20.579 1.00 91.06 78 PHE A C 1
ATOM 612 O O . PHE A 1 78 ? -28.186 2.274 20.491 1.00 91.06 78 PHE A O 1
ATOM 619 N N . GLY A 1 79 ? -27.450 0.389 21.482 1.00 92.69 79 GLY A N 1
ATOM 620 C CA . GLY A 1 79 ? -28.579 0.190 22.377 1.00 92.69 79 GLY A CA 1
ATOM 621 C C . GLY A 1 79 ? -29.891 -0.083 21.638 1.00 92.69 79 GLY A C 1
ATOM 622 O O . GLY A 1 79 ? -29.929 -0.491 20.475 1.00 92.69 79 GLY A O 1
ATOM 623 N N . ALA A 1 80 ? -31.008 0.158 22.327 1.00 93.25 80 ALA A N 1
ATOM 624 C CA . ALA A 1 80 ? -32.336 0.025 21.743 1.00 93.25 80 ALA A CA 1
ATOM 625 C C . ALA A 1 80 ? -32.651 1.209 20.812 1.00 93.25 80 ALA A C 1
ATOM 627 O O . ALA A 1 80 ? -32.905 2.328 21.263 1.00 93.25 80 ALA A O 1
ATOM 628 N N . VAL A 1 81 ? -32.702 0.951 19.505 1.00 94.06 81 VAL A N 1
ATOM 629 C CA . VAL A 1 81 ? -33.148 1.923 18.498 1.00 94.06 81 VAL A CA 1
ATOM 630 C C . VAL A 1 81 ? -34.593 1.611 18.116 1.00 94.06 81 VAL A C 1
ATOM 632 O O . VAL A 1 81 ? -34.935 0.473 17.801 1.00 94.06 81 VAL A O 1
ATOM 635 N N . ARG A 1 82 ? -35.471 2.622 18.153 1.00 91.62 82 ARG A N 1
ATOM 636 C CA . ARG A 1 82 ? -36.874 2.451 17.744 1.00 91.62 82 ARG A CA 1
ATOM 637 C C . ARG A 1 82 ? -36.955 2.021 16.281 1.00 91.62 82 ARG A C 1
ATOM 639 O O . ARG A 1 82 ? -36.230 2.543 15.436 1.00 91.62 82 ARG A O 1
ATOM 646 N N . VAL A 1 83 ? -37.906 1.142 15.980 1.00 92.12 83 VAL A N 1
ATOM 647 C CA . VAL A 1 83 ? -38.188 0.705 14.607 1.00 92.12 83 VAL A CA 1
ATOM 648 C C . VAL A 1 83 ? -38.428 1.921 13.705 1.00 92.12 83 VAL A C 1
ATOM 650 O O . VAL A 1 83 ? -39.137 2.859 14.077 1.00 92.12 83 VAL A O 1
ATOM 653 N N . GLY A 1 84 ? -37.796 1.921 12.530 1.00 91.25 84 GLY A N 1
ATOM 654 C CA . GLY A 1 84 ? -37.873 3.018 11.562 1.00 91.25 84 GLY A CA 1
ATOM 655 C C . GLY A 1 84 ? -37.040 4.257 11.916 1.00 91.25 84 GLY A C 1
ATOM 656 O O . GLY A 1 84 ? -37.152 5.276 11.235 1.00 91.25 84 GLY A O 1
ATOM 657 N N . LYS A 1 85 ? -36.216 4.213 12.972 1.00 93.44 85 LYS A N 1
ATOM 658 C CA . LYS A 1 85 ? -35.238 5.263 13.297 1.00 93.44 85 LYS A CA 1
ATOM 659 C C . LYS A 1 85 ? -33.817 4.797 12.997 1.00 93.44 85 LYS A C 1
ATOM 661 O O . LYS A 1 85 ? -33.539 3.606 12.935 1.00 93.44 85 LYS A O 1
ATOM 666 N N . CYS A 1 86 ? -32.929 5.769 12.811 1.00 89.69 86 CYS A N 1
ATOM 667 C CA . CYS A 1 86 ? -31.510 5.550 12.567 1.00 89.69 86 CYS A CA 1
ATOM 668 C C . CYS A 1 86 ? -30.701 6.089 13.750 1.00 89.69 86 CYS A C 1
ATOM 670 O O . CYS A 1 86 ? -31.046 7.129 14.316 1.00 89.69 86 CYS A O 1
ATOM 672 N N . ALA A 1 87 ? -29.635 5.380 14.105 1.00 91.75 87 ALA A N 1
ATOM 673 C CA . ALA A 1 87 ? -28.638 5.825 15.063 1.00 91.75 87 ALA A CA 1
ATOM 674 C C . ALA A 1 87 ? -27.275 5.843 14.368 1.00 91.75 87 ALA A C 1
ATOM 676 O O . ALA A 1 87 ? -26.961 4.954 13.581 1.00 91.75 87 ALA A O 1
ATOM 677 N N . GLN A 1 88 ? -26.477 6.866 14.659 1.00 90.00 88 GLN A N 1
ATOM 678 C CA . GLN A 1 88 ? -25.154 7.048 14.078 1.00 90.00 88 GLN A CA 1
ATOM 679 C C . GLN A 1 88 ? -24.116 7.125 15.195 1.00 90.00 88 GLN A C 1
ATOM 681 O O . GLN A 1 88 ? -24.328 7.782 16.217 1.00 90.00 88 GLN A O 1
ATOM 686 N N . ARG A 1 89 ? -22.987 6.454 14.980 1.00 87.81 89 ARG A N 1
ATOM 687 C CA . ARG A 1 89 ? -21.783 6.543 15.804 1.00 87.81 89 ARG A CA 1
ATOM 688 C C . ARG A 1 89 ? -20.605 6.781 14.875 1.00 87.81 89 ARG A C 1
ATOM 690 O O . ARG A 1 89 ? -20.585 6.253 13.766 1.00 87.81 89 ARG A O 1
ATOM 697 N N . ASN A 1 90 ? -19.653 7.574 15.340 1.00 87.19 90 ASN A N 1
ATOM 698 C CA . ASN A 1 90 ? -18.431 7.857 14.607 1.00 87.19 90 ASN A CA 1
ATOM 699 C C . ASN A 1 90 ? -17.283 7.139 15.312 1.00 87.19 90 ASN A C 1
ATOM 701 O O . ASN A 1 90 ? -17.261 7.094 16.539 1.00 87.19 90 ASN A O 1
ATOM 705 N N . VAL A 1 91 ? -16.355 6.598 14.528 1.00 89.00 91 VAL A N 1
ATOM 706 C CA . VAL A 1 91 ? -15.115 5.991 15.015 1.00 89.00 91 VAL A CA 1
ATOM 707 C C . VAL A 1 91 ? -13.962 6.756 14.406 1.00 89.00 91 VAL A C 1
ATOM 709 O O . VAL A 1 91 ? -13.925 6.950 13.189 1.00 89.00 91 VAL A O 1
ATOM 712 N N . THR A 1 92 ? -13.018 7.166 15.243 1.00 89.62 92 THR A N 1
ATOM 713 C CA . THR A 1 92 ? -11.809 7.844 14.778 1.00 89.62 92 THR A CA 1
ATOM 714 C C . THR A 1 92 ? -10.670 6.842 14.663 1.00 89.62 92 THR A C 1
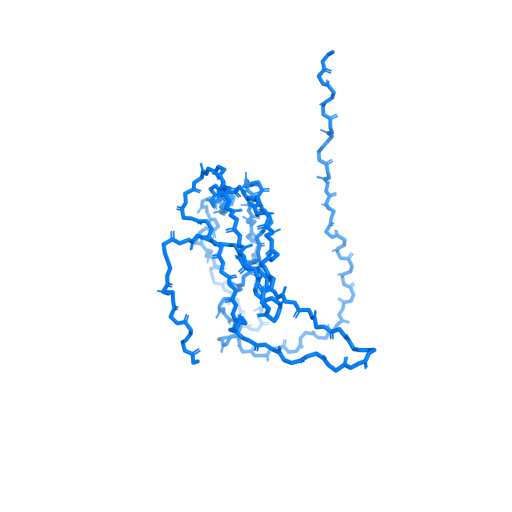ATOM 716 O O . THR A 1 92 ? -10.284 6.207 15.646 1.00 89.62 92 THR A O 1
ATOM 719 N N . VAL A 1 93 ? -10.111 6.727 13.461 1.00 90.50 93 VAL A N 1
ATOM 720 C CA . VAL A 1 93 ? -8.905 5.943 13.176 1.00 90.50 93 VAL A CA 1
ATOM 721 C C . VAL A 1 93 ? -7.762 6.911 12.898 1.00 90.50 93 VAL A C 1
ATOM 723 O O . VAL A 1 93 ? -7.935 7.861 12.135 1.00 90.50 93 VAL A O 1
ATOM 726 N N . ILE A 1 94 ? -6.609 6.681 13.518 1.00 91.38 94 ILE A N 1
ATOM 727 C CA . ILE A 1 94 ? -5.404 7.489 13.333 1.00 91.38 94 ILE A CA 1
ATOM 728 C C . ILE A 1 94 ? -4.306 6.617 12.738 1.00 91.38 94 ILE A C 1
ATOM 730 O O . ILE A 1 94 ? -4.018 5.534 13.242 1.00 91.38 94 ILE A O 1
ATOM 734 N N . ASN A 1 95 ? -3.681 7.125 11.678 1.00 93.38 95 ASN A N 1
ATOM 735 C CA . ASN A 1 95 ? -2.394 6.642 11.202 1.00 93.38 95 ASN A CA 1
ATOM 736 C C . ASN A 1 95 ? -1.297 7.489 11.858 1.00 93.38 95 ASN A C 1
ATOM 738 O O . ASN A 1 95 ? -1.108 8.645 11.483 1.00 93.38 95 ASN A O 1
ATOM 742 N N . SER A 1 96 ? -0.628 6.936 12.866 1.00 92.81 96 SER A N 1
ATOM 743 C CA . SER A 1 96 ? 0.534 7.545 13.528 1.00 92.81 96 SER A CA 1
ATOM 744 C C . SER A 1 96 ? 1.859 7.120 12.882 1.00 92.81 96 SER A C 1
ATOM 746 O O . SER A 1 96 ? 2.927 7.463 13.387 1.00 92.81 96 SER A O 1
ATOM 748 N N . GLY A 1 97 ? 1.795 6.372 11.776 1.00 90.62 97 GLY A N 1
ATOM 749 C CA . GLY A 1 97 ? 2.949 5.917 11.014 1.00 90.62 97 GLY A CA 1
ATOM 750 C C . GLY A 1 97 ? 3.495 6.965 10.048 1.00 90.62 97 GLY A C 1
ATOM 751 O O . GLY A 1 97 ? 2.895 8.006 9.794 1.00 90.62 97 GLY A O 1
ATOM 752 N N . GLU A 1 98 ? 4.658 6.657 9.478 1.00 90.06 98 GLU A N 1
ATOM 753 C CA . GLU A 1 98 ? 5.372 7.542 8.546 1.00 90.06 98 GLU A CA 1
ATOM 754 C C . GLU A 1 98 ? 4.895 7.405 7.088 1.00 90.06 98 GLU A C 1
ATOM 756 O O . GLU A 1 98 ? 5.193 8.258 6.253 1.00 90.06 98 GLU A O 1
ATOM 761 N N . ALA A 1 99 ? 4.160 6.335 6.769 1.00 89.69 99 ALA A N 1
ATOM 762 C CA . ALA A 1 99 ? 3.659 6.050 5.426 1.00 89.69 99 ALA A CA 1
ATOM 763 C C . ALA A 1 99 ? 2.148 6.282 5.320 1.00 89.69 99 ALA A C 1
ATOM 765 O O . ALA A 1 99 ? 1.397 6.029 6.261 1.00 89.69 99 ALA A O 1
ATOM 766 N N . VAL A 1 100 ? 1.696 6.719 4.141 1.00 88.75 100 VAL A N 1
ATOM 767 C CA . VAL A 1 100 ? 0.269 6.767 3.796 1.00 88.75 100 VAL A CA 1
ATOM 768 C C . VAL A 1 100 ? -0.267 5.340 3.700 1.00 88.75 100 VAL A C 1
ATOM 770 O O . VAL A 1 100 ? 0.400 4.459 3.161 1.00 88.75 100 VAL A O 1
ATOM 773 N N . LEU A 1 101 ? -1.471 5.122 4.225 1.00 87.88 101 LEU A N 1
ATOM 774 C CA . LEU A 1 101 ? -2.133 3.825 4.231 1.00 87.88 101 LEU A CA 1
ATOM 775 C C . LEU A 1 101 ? -3.495 3.940 3.561 1.00 87.88 101 LEU A C 1
ATOM 777 O O . LEU A 1 101 ? -4.299 4.797 3.932 1.00 87.88 101 LEU A O 1
ATOM 781 N N . ASP A 1 102 ? -3.765 3.029 2.634 1.00 86.06 102 ASP A N 1
ATOM 782 C CA . ASP A 1 102 ? -5.105 2.834 2.101 1.00 86.06 102 ASP A CA 1
ATOM 783 C C . ASP A 1 102 ? -5.911 1.964 3.071 1.00 86.06 102 ASP A C 1
ATOM 785 O O . ASP A 1 102 ? -5.503 0.859 3.439 1.00 86.06 102 ASP A O 1
ATOM 789 N N . VAL A 1 103 ? -7.067 2.467 3.505 1.00 83.00 103 VAL A N 1
ATOM 790 C CA . VAL A 1 103 ? -7.967 1.766 4.428 1.00 83.00 103 VAL A CA 1
ATOM 791 C C . VAL A 1 103 ? -9.217 1.337 3.673 1.00 83.00 103 VAL A C 1
ATOM 793 O O . VAL A 1 103 ? -9.935 2.164 3.113 1.00 83.00 103 VAL A O 1
ATOM 796 N N . PHE A 1 104 ? -9.510 0.039 3.702 1.00 82.19 104 PHE A N 1
ATOM 797 C CA . PHE A 1 104 ? -10.683 -0.542 3.054 1.00 82.19 104 PHE A CA 1
ATOM 798 C C . PHE A 1 104 ? -11.626 -1.131 4.103 1.00 82.19 104 PHE A C 1
ATOM 800 O O . PHE A 1 104 ? -11.209 -1.893 4.976 1.00 82.19 104 PHE A O 1
ATOM 807 N N . PHE A 1 105 ? -12.916 -0.807 4.013 1.00 77.75 105 PHE A N 1
ATOM 808 C CA . PHE A 1 105 ? -13.933 -1.399 4.880 1.00 77.75 105 PHE A CA 1
ATOM 809 C C . PHE A 1 105 ? -14.499 -2.661 4.230 1.00 77.75 105 PHE A C 1
ATOM 811 O O . PHE A 1 105 ? -15.107 -2.604 3.168 1.00 77.75 105 PHE A O 1
ATOM 818 N N . ALA A 1 106 ? -14.362 -3.810 4.889 1.00 70.00 106 ALA A N 1
ATOM 81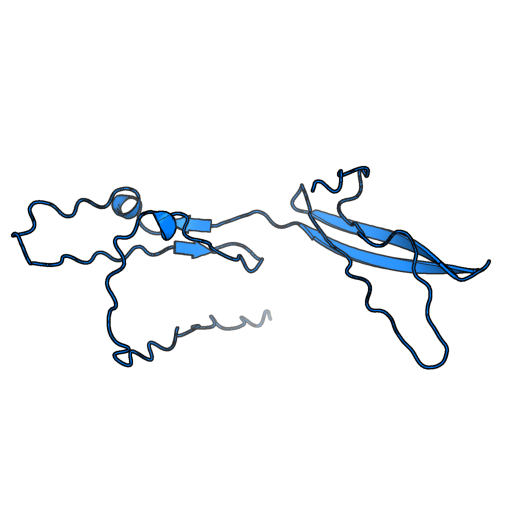9 C CA . ALA A 1 106 ? -14.858 -5.087 4.364 1.00 70.00 106 ALA A CA 1
ATOM 820 C C . ALA A 1 106 ? -16.397 -5.230 4.408 1.00 70.00 106 ALA A C 1
ATOM 822 O O . ALA A 1 106 ? -16.943 -6.218 3.927 1.00 70.00 106 ALA A O 1
ATOM 823 N N . LEU A 1 107 ? -17.120 -4.277 5.014 1.00 65.31 107 LEU A N 1
ATOM 824 C CA . LEU A 1 107 ? -18.556 -4.422 5.274 1.00 65.31 107 LEU A CA 1
ATOM 825 C C . LEU A 1 107 ? -19.464 -4.013 4.103 1.00 65.31 107 LEU A C 1
ATOM 827 O O . LEU A 1 107 ? -20.674 -4.203 4.211 1.00 65.31 107 LEU A O 1
ATOM 831 N N . PHE A 1 108 ? -18.929 -3.483 2.997 1.00 59.41 108 PHE A N 1
ATOM 832 C CA . PHE A 1 108 ? -19.755 -3.010 1.875 1.00 59.41 108 PHE A CA 1
ATOM 833 C C . PHE A 1 108 ? -20.618 -4.111 1.240 1.00 59.41 108 PHE A C 1
ATOM 835 O O . PHE A 1 108 ? -21.698 -3.814 0.741 1.00 59.41 108 PHE A O 1
ATOM 842 N N . GLU A 1 109 ? -20.213 -5.379 1.336 1.00 56.22 109 GLU A N 1
ATOM 843 C CA . GLU A 1 109 ? -20.991 -6.520 0.825 1.00 56.22 109 GLU A CA 1
ATOM 844 C C . GLU A 1 109 ? -22.179 -6.909 1.722 1.00 56.22 109 GLU A C 1
ATOM 846 O O . GLU A 1 109 ? -23.076 -7.632 1.292 1.00 56.22 109 GLU A O 1
ATOM 851 N N . LYS A 1 110 ? -22.198 -6.443 2.978 1.00 53.53 110 LYS A N 1
ATOM 852 C CA . LYS A 1 110 ? -23.233 -6.772 3.976 1.00 53.53 110 LYS A CA 1
ATOM 853 C C . LYS A 1 110 ? -24.157 -5.601 4.295 1.00 53.53 110 LYS A C 1
ATOM 855 O O . LYS A 1 110 ? -25.035 -5.737 5.147 1.00 53.53 110 LYS A O 1
ATOM 860 N N . LEU A 1 111 ? -23.970 -4.453 3.645 1.00 55.31 111 LEU A N 1
ATOM 861 C CA . LEU A 1 111 ? -24.870 -3.324 3.814 1.00 55.31 111 LEU A CA 1
ATOM 862 C C . LEU A 1 111 ? -26.136 -3.565 2.981 1.00 55.31 111 LEU A C 1
ATOM 864 O O . LEU A 1 111 ? -26.036 -3.747 1.767 1.00 55.31 111 LEU A O 1
ATOM 868 N N . PRO A 1 112 ? -27.339 -3.541 3.583 1.00 53.72 112 PRO A N 1
ATOM 869 C CA . PRO A 1 112 ? -28.556 -3.431 2.800 1.00 53.72 112 PRO A CA 1
ATOM 870 C C . PRO A 1 112 ? -28.497 -2.073 2.095 1.00 53.72 112 PRO A C 1
ATOM 872 O O . PRO A 1 112 ? -28.562 -1.035 2.753 1.00 53.72 112 PRO A O 1
ATOM 875 N N . PHE A 1 113 ? -28.276 -2.079 0.778 1.00 46.69 113 PHE A N 1
ATOM 876 C CA . PHE A 1 113 ? -28.184 -0.877 -0.047 1.00 46.69 113 PHE A CA 1
ATOM 877 C C . PHE A 1 113 ? -29.327 0.086 0.287 1.00 46.69 113 PHE A C 1
ATOM 879 O O . PHE A 1 113 ? -30.477 -0.140 -0.087 1.00 46.69 113 PHE A O 1
ATOM 886 N N . HIS A 1 114 ? -29.010 1.182 0.972 1.00 43.50 114 HIS A N 1
ATOM 887 C CA . HIS A 1 114 ? -29.908 2.316 1.082 1.00 43.50 114 HIS A CA 1
ATOM 888 C C . HIS A 1 114 ? -29.271 3.455 0.299 1.00 43.50 114 HIS A C 1
ATOM 890 O O . HIS A 1 114 ? -28.294 4.055 0.742 1.00 43.50 114 HIS A O 1
ATOM 896 N N . ASN A 1 115 ? -29.822 3.728 -0.888 1.00 40.16 115 ASN A N 1
ATOM 897 C CA . ASN A 1 115 ? -29.544 4.938 -1.655 1.00 40.16 115 ASN A CA 1
ATOM 898 C C . ASN A 1 115 ? -29.828 6.155 -0.768 1.00 40.16 115 ASN A C 1
ATOM 900 O O . ASN A 1 115 ? -30.970 6.607 -0.665 1.00 40.16 115 ASN A O 1
ATOM 904 N N . ARG A 1 116 ? -28.799 6.686 -0.106 1.00 41.88 116 ARG A N 1
ATOM 905 C CA . ARG A 1 116 ? -28.853 8.026 0.465 1.00 41.88 116 ARG A CA 1
ATOM 906 C C . ARG A 1 116 ? -28.499 8.972 -0.671 1.00 41.88 116 ARG A C 1
ATOM 908 O O . ARG A 1 116 ? -27.342 9.072 -1.057 1.00 41.88 116 ARG A O 1
ATOM 915 N N . SER A 1 117 ? -29.534 9.588 -1.238 1.00 39.38 117 SER A N 1
ATOM 916 C CA . SER A 1 117 ? -29.437 10.678 -2.209 1.00 39.38 117 SER A CA 1
ATOM 917 C C . SER A 1 117 ? -28.321 11.645 -1.822 1.00 39.38 117 SER A C 1
ATOM 919 O O . SER A 1 117 ? -28.278 12.070 -0.664 1.00 39.38 117 SER A O 1
ATOM 921 N N . GLU A 1 118 ? -27.465 11.979 -2.789 1.00 44.72 118 GLU A N 1
ATOM 922 C CA . GLU A 1 118 ? -26.392 12.971 -2.708 1.00 44.72 118 GLU A CA 1
ATOM 923 C C . GLU A 1 118 ? -26.891 14.288 -2.089 1.00 44.72 118 GLU A C 1
ATOM 925 O O . GLU A 1 118 ? -27.368 15.201 -2.760 1.00 44.72 118 GLU A O 1
ATOM 930 N N . GLY A 1 119 ? -26.793 14.386 -0.768 1.00 34.19 119 GLY A N 1
ATOM 931 C CA . GLY A 1 119 ? -26.892 15.631 -0.030 1.00 34.19 119 GLY A CA 1
ATOM 932 C C . GLY A 1 119 ? -25.475 16.110 0.209 1.00 34.19 119 GLY A C 1
ATOM 933 O O . GLY A 1 119 ? -24.756 15.506 0.994 1.00 34.19 119 GLY A O 1
ATOM 934 N N . LYS A 1 120 ? -25.076 17.157 -0.515 1.00 39.44 120 LYS A N 1
ATOM 935 C CA . LYS A 1 120 ? -23.800 17.871 -0.401 1.00 39.44 120 LYS A CA 1
ATOM 936 C C . LYS A 1 120 ? -23.371 18.069 1.063 1.00 39.44 120 LYS A C 1
ATOM 938 O O . LYS A 1 120 ? -23.721 19.076 1.666 1.00 39.44 120 LYS A O 1
ATOM 943 N N . GLU A 1 121 ? -22.527 17.192 1.588 1.00 41.16 121 GLU A N 1
ATOM 944 C CA . GLU A 1 121 ? -21.598 17.545 2.659 1.00 41.16 121 GLU A CA 1
ATOM 945 C C . GLU A 1 121 ? -20.200 17.554 2.057 1.00 41.16 121 GLU A C 1
ATOM 947 O O . GLU A 1 121 ? -19.486 16.556 2.006 1.00 41.16 121 GLU A O 1
ATOM 952 N N . LYS A 1 122 ? -19.821 18.738 1.567 1.00 35.53 122 LYS A N 1
ATOM 953 C CA . LYS A 1 122 ? -18.421 19.139 1.500 1.00 35.53 122 LYS A CA 1
ATOM 954 C C . LYS A 1 122 ? -17.912 19.244 2.938 1.00 35.53 122 LYS A C 1
ATOM 956 O O . LYS A 1 122 ? -17.772 20.343 3.460 1.00 35.53 122 LYS A O 1
ATOM 961 N N . ASN A 1 123 ? -17.660 18.115 3.581 1.00 32.94 123 ASN A N 1
ATOM 962 C CA . ASN A 1 123 ? -16.746 18.112 4.705 1.00 32.94 123 ASN A CA 1
ATOM 963 C C . ASN A 1 123 ? -15.369 17.997 4.071 1.00 32.94 123 ASN A C 1
ATOM 965 O O . ASN A 1 123 ? -14.878 16.904 3.792 1.00 32.94 123 ASN A O 1
ATOM 969 N N . GLU A 1 124 ? -14.815 19.167 3.737 1.00 34.59 124 GLU A N 1
ATOM 970 C CA . GLU A 1 124 ? -13.375 19.346 3.634 1.00 34.59 124 GLU A CA 1
ATOM 971 C C . GLU A 1 124 ? -12.766 18.583 4.806 1.00 34.59 124 GLU A C 1
ATOM 973 O O . GLU A 1 124 ? -12.915 18.970 5.966 1.00 34.59 124 GLU A O 1
ATOM 978 N N . PHE A 1 125 ? -12.139 17.449 4.503 1.00 38.06 125 PHE A N 1
ATOM 979 C CA . PHE A 1 125 ? -11.189 16.847 5.411 1.00 38.06 125 PHE A CA 1
ATOM 980 C C . PHE A 1 125 ? -10.122 17.915 5.603 1.00 38.06 125 PHE A C 1
ATOM 982 O O . PHE A 1 125 ? -9.260 18.10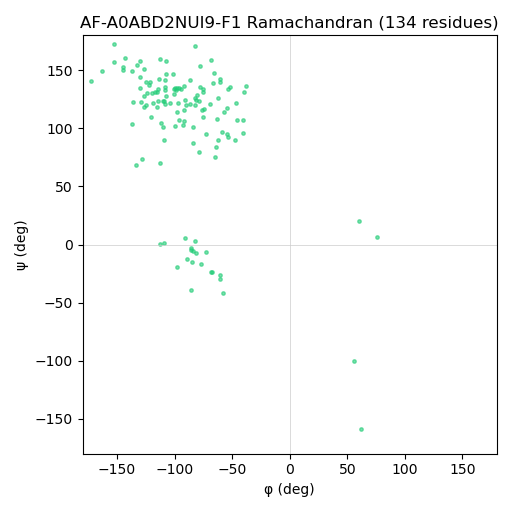7 4.747 1.00 38.06 125 PHE A O 1
ATOM 989 N N . LEU A 1 126 ? -10.251 18.682 6.685 1.00 31.19 126 LEU A N 1
ATOM 990 C CA . LEU A 1 126 ? -9.225 19.595 7.140 1.00 31.19 126 LEU A CA 1
ATOM 991 C C . LEU A 1 126 ? -8.024 18.724 7.485 1.00 31.19 126 LEU A C 1
ATOM 993 O O . LEU A 1 126 ? -7.879 18.238 8.606 1.00 31.19 126 LEU A O 1
ATOM 997 N N . VAL A 1 127 ? -7.169 18.514 6.487 1.00 37.97 127 VAL A N 1
ATOM 998 C CA . VAL A 1 127 ? -5.782 18.120 6.675 1.00 37.97 127 VAL A CA 1
ATOM 999 C C . VAL A 1 127 ? -5.137 19.297 7.397 1.00 37.97 127 VAL A C 1
ATOM 1001 O O . VAL A 1 127 ? -4.592 20.214 6.784 1.00 37.97 127 VAL A O 1
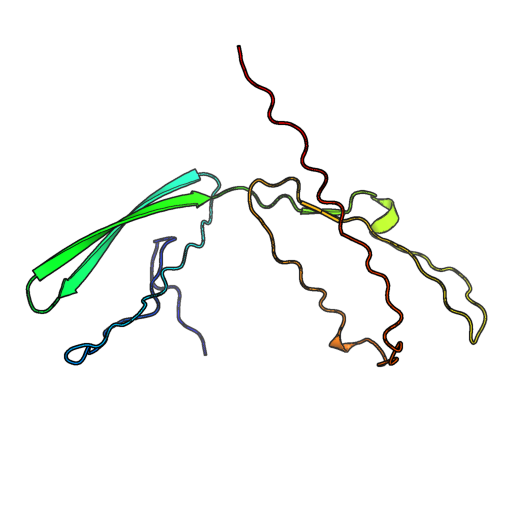ATOM 1004 N N . GLN A 1 128 ? -5.280 19.336 8.720 1.00 31.69 128 GLN A N 1
ATOM 1005 C CA . GLN A 1 128 ? -4.497 20.248 9.531 1.00 31.69 128 GLN A CA 1
ATOM 1006 C C . GLN A 1 128 ? -3.075 19.700 9.559 1.00 31.69 128 GLN A C 1
ATOM 1008 O O . GLN A 1 128 ? -2.750 18.822 10.350 1.00 31.69 128 GLN A O 1
ATOM 1013 N N . ASN A 1 129 ? -2.249 20.214 8.648 1.00 33.06 129 ASN A N 1
ATOM 1014 C CA . ASN A 1 129 ? -0.796 20.122 8.718 1.00 33.06 129 ASN A CA 1
ATOM 1015 C C . ASN A 1 129 ? -0.328 20.672 10.074 1.00 33.06 129 ASN A C 1
ATOM 1017 O O . ASN A 1 129 ? -0.485 21.877 10.306 1.00 33.06 129 ASN A O 1
ATOM 1021 N N . PRO A 1 130 ? 0.304 19.874 10.950 1.00 39.00 130 PRO A N 1
ATOM 1022 C CA . PRO A 1 130 ? 1.082 20.446 12.025 1.00 39.00 130 PRO A CA 1
ATOM 1023 C C . PRO A 1 130 ? 2.404 20.982 11.460 1.00 39.00 130 PRO A C 1
ATOM 1025 O O . PRO A 1 130 ? 3.100 20.344 10.671 1.00 39.00 130 PRO A O 1
ATOM 1028 N N . MET A 1 131 ? 2.685 22.219 11.853 1.00 30.58 131 MET A N 1
ATOM 1029 C CA . MET A 1 131 ? 3.842 23.045 11.529 1.00 30.58 131 MET A CA 1
ATOM 1030 C C . MET A 1 131 ? 5.176 22.284 11.460 1.00 30.58 131 MET A C 1
ATOM 1032 O O . MET A 1 131 ? 5.538 21.542 12.370 1.00 30.58 131 MET A O 1
ATOM 1036 N N . LYS A 1 132 ? 5.976 22.595 10.428 1.00 40.44 132 LYS A N 1
ATOM 1037 C CA . LYS A 1 132 ? 7.430 22.386 10.449 1.00 40.44 132 LYS A CA 1
ATOM 1038 C C . LYS A 1 132 ? 8.015 23.145 11.642 1.00 40.44 132 LYS A C 1
ATOM 1040 O O . LYS A 1 132 ? 8.020 24.374 11.635 1.00 40.44 132 LYS A O 1
ATOM 1045 N N . MET A 1 133 ? 8.551 22.428 12.625 1.00 32.19 133 MET A N 1
ATOM 1046 C CA . MET A 1 133 ? 9.517 23.012 13.552 1.00 32.19 133 MET A CA 1
ATOM 1047 C C . MET A 1 133 ? 10.861 23.122 12.833 1.00 32.19 133 MET A C 1
ATOM 1049 O O . MET A 1 133 ? 11.446 22.119 12.428 1.00 32.19 133 MET A O 1
ATOM 1053 N N . ALA A 1 134 ? 11.317 24.357 12.640 1.00 40.50 134 ALA A N 1
ATOM 1054 C CA . ALA A 1 134 ? 12.702 24.644 12.312 1.00 40.50 134 ALA A CA 1
ATOM 1055 C C . ALA A 1 134 ? 13.558 24.342 13.550 1.00 40.50 134 ALA A C 1
ATOM 1057 O O . ALA A 1 134 ? 13.321 24.892 14.623 1.00 40.50 134 ALA A O 1
ATOM 1058 N N . THR A 1 135 ? 14.517 23.435 13.405 1.00 34.59 135 THR A N 1
ATOM 1059 C CA . THR A 1 135 ? 15.625 23.252 14.351 1.00 34.59 135 THR A CA 1
ATOM 1060 C C . THR A 1 135 ? 16.698 24.335 14.141 1.00 34.59 135 THR A C 1
ATOM 1062 O O . THR A 1 135 ? 16.761 24.879 13.037 1.00 34.59 135 THR A O 1
ATOM 1065 N N . PRO A 1 136 ? 17.472 24.668 15.195 1.00 51.06 136 PRO A N 1
ATOM 1066 C CA . PRO A 1 136 ? 18.142 25.963 15.384 1.00 51.06 136 PRO A CA 1
ATOM 1067 C C . PRO A 1 136 ? 19.274 26.281 14.405 1.00 51.06 136 PRO A C 1
ATOM 1069 O O . PRO A 1 136 ? 19.919 25.334 13.900 1.00 51.06 136 PRO A O 1
#

Foldseek 3Di:
DDDDPPDPAQKDWPDPDDDADPPGDDDTDIGGHDPDFAKDWDWDWDQDPNDTDIDIDIDGDKDFAKDFPDPCLVDDDPDDDDPPDDDDDDTDMDGPIPDDDDDDDPCPVVDPDDPPDDDDDPPPPPPPDDDDDDDD

InterPro domains:
  IPR013783 Immunoglobulin-like fold [G3DSA:2.60.40.10] (3-63)
  IPR033305 Hydrocephalus-inducing-like [PTHR23053] (13-112)

Solvent-accessible surface area (backbone atoms only — not comparable to full-atom values): 9970 Å² total; per-residue (Å²): 135,87,80,75,87,83,63,97,58,45,60,49,60,89,73,88,80,84,88,74,58,91,99,54,83,82,88,80,70,75,45,77,60,64,91,53,70,43,81,46,78,51,73,52,72,47,73,59,92,91,44,79,47,78,45,80,45,78,51,70,28,68,66,90,40,74,43,64,76,45,79,66,60,78,60,82,82,81,73,92,69,59,89,98,60,87,87,88,86,88,75,60,73,44,73,79,36,92,67,93,76,91,84,80,76,85,57,71,86,75,53,82,86,70,89,72,72,93,69,91,72,85,70,72,78,76,78,74,76,80,75,85,79,82,77,134

Mean predicted aligned error: 13.37 Å

Organism: NCBI:txid559131

Radius of gyration: 23.7 Å; Cα contacts (8 Å, |Δi|>4): 114; chains: 1; bounding box: 62×42×57 Å

Nearest PDB structures (foldseek):
  7sqc-assembly1_O0  TM=6.186E-01  e=1.343E-01  Chlamydomonas reinhardtii
  5xfu-assembly1_B  TM=4.083E-01  e=7.617E+00  Dioscoreophyllum cumminsii
  5ycw-assembly1_A-2  TM=3.300E-01  e=7.178E+00  Dioscoreophyllum cumminsii

Sequence (136 aa):
IENCKKGTSEFFVDLRSAEVNPNKSISIDIFFSPTESKRYEETISFLVYSNKVNIKLLGIGVPLALEVLSLNDKCLDFGAVRVGKCAQRNVTVINSGEAVLDVFFALFEKLPFHNRSEGKEKNEFLVQNPMKMATP